Protein AF-A8T0Q7-F1 (afdb_monomer_lite)

Foldseek 3Di:
DDDPDPPDPPPPPDDDPCPDDDLVVLVDDLDQPDPDDDPDPVVVVVCVVVRVVSVVVNVVSVVVNCVVVVVPDPDDPPPD

pLDDT: mean 76.32, std 16.94, range [38.62, 96.94]

Secondary structure (DSSP, 8-state):
------------------SS--GGGGGS----S-SS--SSHHHHHHHHHHHHHHHHHHHHHHHHHHHHHT-TTS------

Radius of gyration: 24.52 Å; chains: 1; bounding box: 33×68×72 Å

Structure (mmCIF, N/CA/C/O backbone):
data_AF-A8T0Q7-F1
#
_entry.id   AF-A8T0Q7-F1
#
loop_
_atom_site.group_PDB
_atom_site.id
_atom_site.type_symbol
_atom_site.label_atom_id
_atom_site.label_alt_id
_atom_site.label_comp_id
_atom_site.label_asym_id
_atom_site.label_entity_id
_atom_site.label_seq_id
_atom_site.pdbx_PDB_ins_code
_atom_site.Cartn_x
_atom_site.Cartn_y
_atom_site.Cartn_z
_atom_site.occupancy
_atom_site.B_iso_or_equiv
_atom_site.auth_seq_id
_atom_site.auth_comp_id
_atom_site.auth_asym_id
_atom_site.auth_atom_id
_atom_site.pdbx_PDB_model_num
ATOM 1 N N . MET A 1 1 ? 12.715 42.224 -53.229 1.00 43.00 1 MET A N 1
ATOM 2 C CA . MET A 1 1 ? 12.498 42.348 -51.773 1.00 43.00 1 MET A CA 1
ATOM 3 C C . MET A 1 1 ? 11.190 41.632 -51.465 1.00 43.00 1 MET A C 1
ATOM 5 O O . MET A 1 1 ? 10.144 42.141 -51.833 1.00 43.00 1 MET A O 1
ATOM 9 N N . LEU A 1 2 ? 11.260 40.409 -50.938 1.00 39.78 2 LEU A N 1
ATOM 10 C CA . LEU A 1 2 ? 10.104 39.589 -50.559 1.00 39.78 2 LEU A CA 1
ATOM 11 C C . LEU A 1 2 ? 10.438 38.984 -49.195 1.00 39.78 2 LEU A C 1
ATOM 13 O O . LEU A 1 2 ? 11.222 38.042 -49.101 1.00 39.78 2 LEU A O 1
ATOM 17 N N . LEU A 1 3 ? 9.912 39.610 -48.139 1.00 50.06 3 LEU A N 1
ATOM 18 C CA . LEU A 1 3 ? 9.904 39.033 -46.802 1.00 50.06 3 LEU A CA 1
ATOM 19 C C . LEU A 1 3 ? 9.018 37.789 -46.845 1.00 50.06 3 LEU A C 1
ATOM 21 O O . LEU A 1 3 ? 7.811 37.902 -47.033 1.00 50.06 3 LEU A O 1
ATOM 25 N N . SER A 1 4 ? 9.618 36.617 -46.671 1.00 50.91 4 SER A N 1
ATOM 26 C CA . SER A 1 4 ? 8.879 35.382 -46.408 1.00 50.91 4 SER A CA 1
ATOM 27 C C . SER A 1 4 ? 9.071 35.072 -44.930 1.00 50.91 4 SER A C 1
ATOM 29 O O . SER A 1 4 ? 10.046 34.440 -44.537 1.00 50.91 4 SER A O 1
ATOM 31 N N . GLY A 1 5 ? 8.205 35.654 -44.100 1.00 54.31 5 GLY A N 1
ATOM 32 C CA . GLY A 1 5 ? 8.151 35.354 -42.676 1.00 54.31 5 GLY A CA 1
ATOM 33 C C . GLY A 1 5 ? 7.551 33.968 -42.464 1.00 54.31 5 GLY A C 1
ATOM 34 O O . GLY A 1 5 ? 6.446 33.700 -42.928 1.00 54.31 5 GLY A O 1
ATOM 35 N N . CYS A 1 6 ? 8.257 33.096 -41.746 1.00 57.06 6 CYS A N 1
ATOM 36 C CA . CYS A 1 6 ? 7.643 31.915 -41.151 1.00 57.06 6 CYS A CA 1
ATOM 37 C C . CYS A 1 6 ? 6.821 32.376 -39.942 1.00 57.06 6 CYS A C 1
ATOM 39 O O . CYS A 1 6 ? 7.337 32.458 -38.831 1.00 57.06 6 CYS A O 1
ATOM 41 N N . THR A 1 7 ? 5.555 32.725 -40.155 1.00 61.97 7 THR A N 1
ATOM 42 C CA . THR A 1 7 ? 4.589 32.927 -39.069 1.00 61.97 7 THR A CA 1
ATOM 43 C C . THR A 1 7 ? 3.720 31.686 -38.939 1.00 61.97 7 THR A C 1
ATOM 45 O O . THR A 1 7 ? 2.570 31.675 -39.364 1.00 61.97 7 THR A O 1
ATOM 48 N N . THR A 1 8 ? 4.278 30.637 -38.347 1.00 60.50 8 THR A N 1
ATOM 49 C CA . THR A 1 8 ? 3.484 29.532 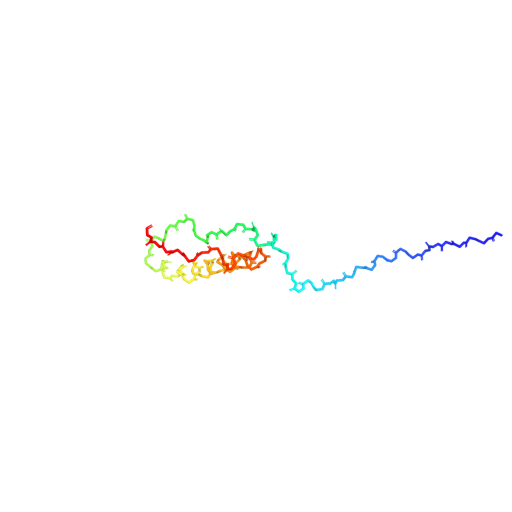-37.801 1.00 60.50 8 THR A CA 1
ATOM 50 C C . THR A 1 8 ? 4.171 29.051 -36.534 1.00 60.50 8 THR A C 1
ATOM 52 O O . THR A 1 8 ? 4.936 28.094 -36.525 1.00 60.50 8 THR A O 1
ATOM 55 N N . THR A 1 9 ? 3.934 29.778 -35.446 1.00 58.78 9 THR A N 1
ATOM 56 C CA . THR A 1 9 ? 4.232 29.328 -34.081 1.00 58.78 9 THR A CA 1
ATOM 57 C C . THR A 1 9 ? 2.946 28.817 -33.439 1.00 58.78 9 THR A C 1
ATOM 59 O O . THR A 1 9 ? 2.584 29.232 -32.341 1.00 58.78 9 THR A O 1
ATOM 62 N N . GLU A 1 10 ? 2.201 27.968 -34.146 1.00 58.25 10 GLU A N 1
ATOM 63 C CA . GLU A 1 10 ? 1.150 27.192 -33.497 1.00 58.25 10 GLU A CA 1
ATOM 64 C C . GLU A 1 10 ? 1.834 26.045 -32.757 1.00 58.25 10 GLU A C 1
ATOM 66 O O . GLU A 1 10 ? 2.310 25.080 -33.354 1.00 58.25 10 GLU A O 1
ATOM 71 N N . VAL A 1 11 ? 1.946 26.185 -31.436 1.00 57.44 11 VAL A N 1
ATOM 72 C CA . VAL A 1 11 ? 2.312 25.072 -30.561 1.00 57.44 11 VAL A CA 1
ATOM 73 C C . VAL A 1 11 ? 1.082 24.177 -30.469 1.00 57.44 11 VAL A C 1
ATOM 75 O O . VAL A 1 11 ? 0.202 24.390 -29.638 1.00 57.44 11 VAL A O 1
ATOM 78 N N . VAL A 1 12 ? 0.995 23.199 -31.366 1.00 57.53 12 VAL A N 1
ATOM 79 C CA . VAL A 1 12 ? 0.009 22.125 -31.264 1.00 57.53 12 VAL A CA 1
ATOM 80 C C . VAL A 1 12 ? 0.470 21.211 -30.135 1.00 57.53 12 VAL A C 1
ATOM 82 O O . VAL A 1 12 ? 1.453 20.484 -30.267 1.00 57.53 12 VAL A O 1
ATOM 85 N N . THR A 1 13 ? -0.200 21.277 -28.987 1.00 61.09 13 THR A N 1
ATOM 86 C CA . THR A 1 13 ? -0.021 20.288 -27.923 1.00 61.09 13 THR A CA 1
ATOM 87 C C . THR A 1 13 ? -0.706 19.001 -28.362 1.00 61.09 13 THR A C 1
ATOM 89 O O . THR A 1 13 ? -1.927 18.875 -28.265 1.00 61.09 13 THR A O 1
ATOM 92 N N . GLU A 1 14 ? 0.068 18.062 -28.895 1.00 57.22 14 GLU A N 1
ATOM 93 C CA . GLU A 1 14 ? -0.416 16.718 -29.192 1.00 57.22 14 GLU A CA 1
ATOM 94 C C . GLU A 1 14 ? -0.545 15.933 -27.879 1.00 57.22 14 GLU A C 1
ATOM 96 O O . GLU A 1 14 ? 0.439 15.650 -27.191 1.00 57.22 14 GLU A O 1
ATOM 101 N N . TYR A 1 15 ? -1.783 15.625 -27.492 1.00 56.31 15 TYR A N 1
ATOM 102 C CA . TYR A 1 15 ? -2.060 14.739 -26.369 1.00 56.31 15 TYR A CA 1
ATOM 103 C C . TYR A 1 15 ? -1.919 13.300 -26.859 1.00 56.31 15 TYR A C 1
ATOM 105 O O . TYR A 1 15 ? -2.813 12.766 -27.509 1.00 56.31 15 TYR A O 1
ATOM 113 N N . HIS A 1 16 ? -0.785 12.669 -26.565 1.00 56.41 16 HIS A N 1
ATOM 114 C CA . HIS A 1 16 ? -0.674 11.222 -26.691 1.00 56.41 16 HIS A CA 1
ATOM 115 C C . HIS A 1 16 ? -1.233 10.570 -25.430 1.00 56.41 16 HIS A C 1
ATOM 117 O O . HIS A 1 16 ? -0.686 10.760 -24.339 1.00 56.41 16 HIS A O 1
ATOM 123 N N . ASP A 1 17 ? -2.278 9.761 -25.586 1.00 56.81 17 ASP A N 1
ATOM 124 C CA . ASP A 1 17 ? -2.700 8.827 -24.548 1.00 56.81 17 ASP A CA 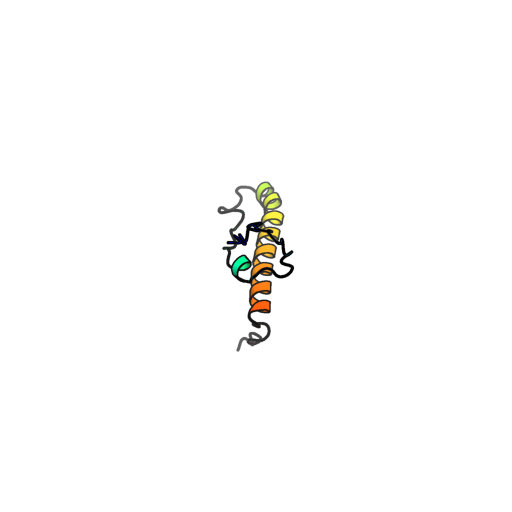1
ATOM 125 C C . ASP A 1 17 ? -1.538 7.864 -24.273 1.00 56.81 17 ASP A C 1
ATOM 127 O O . ASP A 1 17 ? -1.234 6.963 -25.061 1.00 56.81 17 ASP A O 1
ATOM 131 N N . ARG A 1 18 ? -0.822 8.077 -23.162 1.00 55.09 18 ARG A N 1
ATOM 132 C CA . ARG A 1 18 ? 0.208 7.142 -22.701 1.00 55.09 18 ARG A CA 1
ATOM 133 C C . ARG A 1 18 ? -0.483 5.879 -22.200 1.00 55.09 18 ARG A C 1
ATOM 135 O O . ARG A 1 18 ? -0.779 5.760 -21.018 1.00 55.09 18 ARG A O 1
ATOM 142 N N . LEU A 1 19 ? -0.697 4.925 -23.106 1.00 61.53 19 LEU A N 1
ATOM 143 C CA . LEU A 1 19 ? -1.197 3.588 -22.767 1.00 61.53 19 LEU A CA 1
ATOM 144 C C . LEU A 1 19 ? -0.232 2.810 -21.853 1.00 61.53 19 LEU A C 1
ATOM 146 O O . LEU A 1 19 ? -0.645 1.870 -21.185 1.00 61.53 19 LEU A O 1
ATOM 150 N N . VAL A 1 20 ? 1.047 3.198 -21.828 1.00 65.12 20 VAL A N 1
ATOM 151 C CA . VAL A 1 20 ? 2.093 2.575 -21.011 1.00 65.12 20 VAL A CA 1
ATOM 152 C C . VAL A 1 20 ? 2.624 3.609 -20.025 1.00 65.12 20 VAL A C 1
ATOM 154 O O . 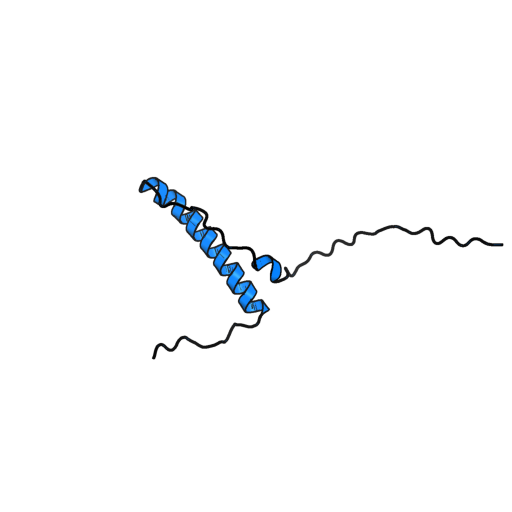VAL A 1 20 ? 3.277 4.587 -20.409 1.00 65.12 20 VAL A O 1
ATOM 157 N N . LEU A 1 21 ? 2.327 3.401 -18.744 1.00 72.81 21 LEU A N 1
ATOM 158 C CA . LEU A 1 21 ? 2.913 4.182 -17.662 1.00 72.81 21 LEU A CA 1
ATOM 159 C C . LEU A 1 21 ? 4.403 3.823 -17.547 1.00 72.81 21 LEU A C 1
ATOM 161 O O . LEU A 1 21 ? 4.745 2.640 -17.535 1.00 72.81 21 LEU A O 1
ATOM 165 N N . PRO A 1 22 ? 5.316 4.809 -17.480 1.00 79.25 22 PRO A N 1
ATOM 166 C CA . PRO A 1 22 ? 6.718 4.505 -17.247 1.00 79.25 22 PRO A CA 1
ATOM 167 C C . PRO A 1 22 ? 6.897 3.930 -15.831 1.00 79.25 22 PRO A C 1
ATOM 169 O O . PRO A 1 22 ? 6.206 4.369 -14.909 1.00 79.25 22 PRO A O 1
ATOM 172 N N . PRO A 1 23 ? 7.875 3.032 -15.613 1.00 81.56 23 PRO A N 1
ATOM 173 C CA . PRO A 1 23 ? 8.089 2.358 -14.326 1.00 81.56 23 PRO A CA 1
ATOM 174 C C . PRO A 1 23 ? 8.341 3.339 -13.175 1.00 81.56 23 PRO A C 1
ATOM 176 O O . PRO A 1 23 ? 8.006 3.064 -12.031 1.00 81.56 23 PRO A O 1
ATOM 179 N N . ALA A 1 24 ? 8.876 4.527 -13.481 1.00 82.06 24 ALA A N 1
ATOM 180 C CA . ALA A 1 24 ? 9.103 5.592 -12.511 1.00 82.06 24 ALA A CA 1
ATOM 181 C C . ALA A 1 24 ? 7.826 6.033 -11.770 1.00 82.06 24 ALA A C 1
ATOM 183 O O . ALA A 1 24 ? 7.926 6.536 -10.655 1.00 82.06 24 ALA A O 1
ATOM 184 N N . VAL A 1 25 ? 6.640 5.825 -12.356 1.00 81.88 25 VAL A N 1
ATOM 185 C CA . VAL A 1 25 ? 5.348 6.106 -11.706 1.00 81.88 25 VAL A CA 1
ATOM 186 C C . VAL A 1 25 ? 5.111 5.182 -10.510 1.00 81.88 25 VAL A C 1
ATOM 188 O O . VAL A 1 25 ? 4.498 5.604 -9.537 1.00 81.88 25 VAL A O 1
ATOM 191 N N . TYR A 1 26 ? 5.642 3.959 -10.544 1.00 82.38 26 TYR A N 1
ATOM 192 C CA . TYR A 1 26 ? 5.506 2.963 -9.478 1.00 82.38 26 TYR A CA 1
ATOM 193 C C . TYR A 1 26 ? 6.609 3.058 -8.411 1.00 82.38 26 TYR A C 1
ATOM 195 O O . TYR A 1 26 ? 6.570 2.338 -7.422 1.00 82.38 26 TYR A O 1
ATOM 203 N N . LEU A 1 27 ? 7.590 3.960 -8.570 1.00 76.31 27 LEU A N 1
ATOM 204 C CA . LEU A 1 27 ? 8.627 4.215 -7.556 1.00 76.31 27 LEU A CA 1
ATOM 205 C C . LEU A 1 27 ? 8.127 5.084 -6.388 1.00 76.31 27 LEU A C 1
ATOM 207 O O . LEU A 1 27 ? 8.895 5.413 -5.481 1.00 76.31 27 LEU A O 1
ATOM 211 N N . THR A 1 28 ? 6.858 5.495 -6.401 1.00 71.31 28 THR A N 1
ATOM 212 C CA . THR A 1 28 ? 6.236 6.192 -5.274 1.00 71.31 28 THR A CA 1
ATOM 213 C C . THR A 1 28 ? 6.157 5.277 -4.057 1.00 71.31 28 THR A C 1
ATOM 215 O O . THR A 1 28 ? 5.820 4.105 -4.176 1.00 71.31 28 THR A O 1
ATOM 218 N N . SER A 1 29 ? 6.436 5.802 -2.862 1.00 76.62 29 SER A N 1
ATOM 219 C CA . SER A 1 29 ? 6.359 5.005 -1.634 1.00 76.62 29 SER A CA 1
ATOM 220 C C . SER A 1 29 ? 4.937 4.497 -1.386 1.00 76.62 29 SER A C 1
ATOM 222 O O . SER A 1 29 ? 4.007 5.307 -1.336 1.00 76.62 29 SER A O 1
ATOM 224 N N . CYS A 1 30 ? 4.784 3.205 -1.105 1.00 84.38 30 CYS A N 1
ATOM 225 C CA . CYS A 1 30 ? 3.553 2.677 -0.536 1.00 84.38 30 CYS A CA 1
ATOM 226 C C . CYS A 1 30 ? 3.359 3.231 0.877 1.00 84.38 30 CYS A C 1
ATOM 228 O O . CYS A 1 30 ? 4.096 2.876 1.798 1.00 84.38 30 CYS A O 1
ATOM 230 N N . GLN A 1 31 ? 2.387 4.123 1.049 1.00 83.88 31 GLN A N 1
ATOM 231 C CA . GLN A 1 31 ? 2.071 4.686 2.356 1.00 83.88 31 GLN A CA 1
ATOM 232 C C . GLN A 1 31 ? 1.011 3.819 3.044 1.00 83.88 31 GLN A C 1
ATOM 234 O O . GLN A 1 31 ? -0.041 3.570 2.450 1.00 83.88 31 GLN A O 1
ATOM 239 N N . PRO A 1 32 ? 1.256 3.347 4.279 1.00 84.69 32 PRO A N 1
ATOM 240 C CA . PRO A 1 32 ? 0.229 2.648 5.030 1.00 84.69 32 PRO A CA 1
ATOM 241 C C . PRO A 1 32 ? -0.932 3.616 5.325 1.00 84.69 32 PRO A C 1
ATOM 243 O O . PRO A 1 32 ? -0.685 4.755 5.727 1.00 84.69 32 PRO A O 1
ATOM 246 N N . PRO A 1 33 ? -2.196 3.183 5.175 1.00 90.88 33 PRO A N 1
ATOM 247 C CA . PRO A 1 33 ? -3.353 4.055 5.390 1.00 90.88 33 PRO A CA 1
ATOM 248 C C . PRO A 1 33 ? -3.532 4.450 6.863 1.00 90.88 33 PRO A C 1
ATOM 250 O O . PRO A 1 33 ? -4.153 5.465 7.166 1.00 90.88 33 PRO A O 1
ATOM 253 N N . PHE A 1 34 ? -2.963 3.667 7.785 1.00 91.69 34 PHE A N 1
ATOM 254 C CA . PHE A 1 34 ? -3.008 3.911 9.222 1.00 91.69 34 PHE A CA 1
ATOM 255 C C . PHE A 1 34 ? -1.601 3.803 9.809 1.00 91.69 34 PHE A C 1
ATOM 257 O O . PHE A 1 34 ? -0.896 2.823 9.578 1.00 91.69 34 PHE A O 1
ATOM 264 N N . THR A 1 35 ? -1.202 4.798 10.599 1.00 90.75 35 THR A N 1
ATOM 265 C CA . THR A 1 35 ? 0.111 4.852 11.267 1.00 90.75 35 THR A CA 1
ATOM 266 C C . THR A 1 35 ? 0.089 4.289 12.688 1.00 90.75 35 THR A C 1
ATOM 268 O O . THR A 1 35 ? 1.141 4.097 13.293 1.00 90.75 35 THR A O 1
ATOM 271 N N . ALA A 1 36 ? -1.102 4.017 13.224 1.00 92.69 36 ALA A N 1
ATOM 272 C CA . ALA A 1 36 ? -1.317 3.529 14.578 1.00 92.69 36 ALA A CA 1
ATOM 273 C C . ALA A 1 36 ? -2.335 2.376 14.595 1.00 92.69 36 ALA A C 1
ATOM 275 O O . ALA A 1 36 ? -3.250 2.356 13.759 1.00 92.69 36 ALA A O 1
ATOM 276 N N . PRO A 1 37 ? -2.207 1.433 15.546 1.00 92.25 37 PRO A N 1
ATOM 277 C CA . PRO A 1 37 ? -3.158 0.338 15.702 1.00 92.25 37 PRO A CA 1
ATOM 278 C C . PRO A 1 37 ? -4.556 0.856 16.089 1.00 92.25 37 PRO A C 1
ATOM 280 O O . PRO A 1 37 ? -4.663 1.921 16.701 1.00 92.25 37 PRO A O 1
ATOM 283 N N . PRO A 1 38 ? -5.630 0.120 15.749 1.00 94.44 38 PRO A N 1
ATOM 284 C CA . PRO A 1 38 ? -6.979 0.458 16.191 1.00 94.44 38 PRO A CA 1
ATOM 285 C C . PRO A 1 38 ? -7.099 0.343 17.717 1.00 94.44 38 PRO A C 1
ATOM 287 O O . PRO A 1 38 ? -6.520 -0.555 18.334 1.00 94.44 38 PRO A O 1
ATOM 290 N N . HIS A 1 39 ? -7.877 1.233 18.326 1.00 95.31 39 HIS A N 1
ATOM 291 C CA . HIS A 1 39 ? -8.138 1.235 19.767 1.00 95.31 39 HIS A CA 1
ATOM 292 C C . HIS A 1 39 ? -9.298 0.314 20.154 1.00 95.31 39 HIS A C 1
ATOM 294 O O . HIS A 1 39 ? -9.400 -0.100 21.309 1.00 95.31 39 HIS A O 1
ATOM 300 N N . THR A 1 40 ? -10.180 -0.002 19.204 1.00 96.44 40 THR A N 1
ATOM 301 C CA . THR A 1 40 ? -11.353 -0.854 19.431 1.00 96.44 40 THR A CA 1
ATOM 302 C C . THR A 1 40 ? -11.500 -1.917 18.350 1.00 96.44 40 THR A C 1
ATOM 304 O O . THR A 1 40 ? -10.990 -1.779 17.240 1.00 96.44 40 THR A O 1
ATOM 307 N N . TYR A 1 41 ? -12.242 -2.981 18.662 1.00 94.62 41 TYR A N 1
ATOM 308 C CA . TYR A 1 41 ? -12.557 -4.019 17.681 1.00 94.62 41 TYR A CA 1
ATOM 309 C C . TYR A 1 41 ? -13.409 -3.483 16.519 1.00 94.62 41 TYR A C 1
ATOM 311 O O . TYR A 1 41 ?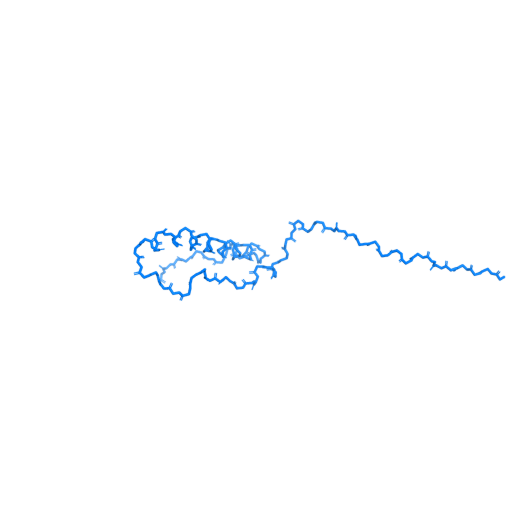 -13.147 -3.827 15.374 1.00 94.62 41 TYR A O 1
ATOM 319 N N . GLY A 1 42 ? -14.388 -2.610 16.792 1.00 96.50 42 GLY A N 1
ATOM 320 C CA . GLY A 1 42 ? -15.224 -2.013 15.741 1.00 96.50 42 GLY A CA 1
ATOM 321 C C . GLY A 1 42 ? -14.396 -1.203 14.745 1.00 96.50 42 GLY A C 1
ATOM 322 O O . GLY A 1 42 ? -14.509 -1.395 13.541 1.00 96.50 42 GLY A O 1
ATOM 323 N N . GLU A 1 43 ? -13.470 -0.395 15.257 1.00 95.56 43 GLU A N 1
ATOM 324 C CA . GLU A 1 43 ? -12.517 0.338 14.428 1.00 95.56 43 GLU A CA 1
ATOM 325 C C . GLU A 1 43 ? -11.596 -0.598 13.629 1.00 95.56 43 GLU A C 1
ATOM 327 O O . GLU A 1 43 ? -11.300 -0.323 12.471 1.00 95.56 43 GLU A O 1
ATOM 332 N N . ALA A 1 44 ? -11.156 -1.721 14.206 1.00 94.75 44 ALA A N 1
ATOM 333 C CA . ALA A 1 44 ? -10.367 -2.709 13.472 1.00 94.75 44 ALA A CA 1
ATOM 334 C C . ALA A 1 44 ? -11.144 -3.288 12.278 1.00 94.75 44 ALA A C 1
ATOM 336 O O . ALA A 1 44 ? -10.596 -3.356 11.182 1.00 94.75 44 ALA A O 1
ATOM 337 N N . VAL A 1 45 ? -12.420 -3.641 12.474 1.00 96.94 45 VAL A N 1
ATOM 338 C CA . VAL A 1 45 ? -13.291 -4.181 11.414 1.00 96.94 45 VAL A CA 1
ATOM 339 C C . VAL A 1 45 ? -13.493 -3.171 10.282 1.00 96.94 45 VAL A C 1
ATOM 341 O O . VAL A 1 45 ? -13.482 -3.554 9.116 1.00 96.94 45 VAL A O 1
ATOM 344 N N . GLU A 1 46 ? -13.638 -1.884 10.600 1.00 96.00 46 GLU A N 1
ATOM 345 C CA . GLU A 1 46 ? -13.778 -0.828 9.589 1.00 96.00 46 GLU A CA 1
ATOM 346 C C . GLU A 1 46 ? -12.473 -0.560 8.822 1.00 96.00 46 GLU A C 1
ATOM 348 O O . GLU A 1 46 ? -12.498 -0.264 7.626 1.00 96.00 46 GLU A O 1
ATOM 353 N N . ARG A 1 47 ? -11.320 -0.679 9.492 1.00 95.19 47 ARG A N 1
ATOM 354 C CA . ARG A 1 47 ? -9.997 -0.416 8.902 1.00 95.19 47 ARG A CA 1
ATOM 355 C C . ARG A 1 47 ? -9.452 -1.574 8.068 1.00 95.19 47 ARG A C 1
ATOM 357 O O . ARG A 1 47 ? -8.662 -1.327 7.158 1.00 95.19 47 ARG A O 1
ATOM 364 N N . ASP A 1 48 ? -9.849 -2.807 8.368 1.00 93.62 48 ASP A N 1
ATOM 365 C CA . ASP A 1 48 ? -9.349 -4.022 7.713 1.00 93.62 48 ASP A CA 1
ATOM 366 C C . ASP A 1 48 ? -9.472 -4.003 6.172 1.00 93.62 48 ASP A C 1
ATOM 368 O O . ASP A 1 48 ? -8.454 -4.179 5.495 1.00 93.62 48 ASP A O 1
ATOM 372 N N . PRO A 1 49 ? -10.641 -3.692 5.568 1.00 95.50 49 PRO A N 1
ATOM 373 C CA . PRO A 1 49 ? -10.754 -3.641 4.108 1.00 95.50 49 PRO A CA 1
ATOM 374 C C . PRO A 1 49 ? -9.886 -2.542 3.477 1.00 95.50 49 PRO A C 1
ATOM 376 O O . PRO A 1 49 ? -9.300 -2.762 2.419 1.00 95.50 49 PRO A O 1
ATOM 379 N N . ILE A 1 50 ? -9.753 -1.388 4.140 1.00 95.06 50 ILE A N 1
ATOM 380 C CA . ILE A 1 50 ? -8.935 -0.259 3.666 1.00 95.06 50 ILE A CA 1
ATOM 381 C C . ILE A 1 50 ? -7.454 -0.642 3.677 1.00 95.06 50 ILE A C 1
ATOM 383 O O . ILE A 1 50 ? -6.711 -0.350 2.739 1.00 95.06 50 ILE A O 1
ATOM 387 N N . TRP A 1 51 ? -7.016 -1.312 4.745 1.00 92.25 51 TRP A N 1
ATOM 388 C CA . TRP A 1 51 ? -5.650 -1.803 4.852 1.00 92.25 51 TRP A CA 1
ATOM 389 C C . TRP A 1 51 ? -5.342 -2.837 3.764 1.00 92.25 51 TRP A C 1
ATOM 391 O O . TRP A 1 51 ? -4.310 -2.729 3.099 1.00 92.25 51 TRP A O 1
ATOM 401 N N . LEU A 1 52 ? -6.252 -3.791 3.536 1.00 92.31 52 LEU A N 1
ATOM 402 C CA . LEU A 1 52 ? -6.092 -4.819 2.508 1.00 92.31 52 LEU A CA 1
ATOM 403 C C . LEU A 1 52 ? -6.010 -4.218 1.099 1.00 92.31 52 LEU A C 1
ATOM 405 O O . LEU A 1 52 ? -5.172 -4.640 0.303 1.00 92.31 52 LEU A O 1
ATOM 409 N N . GLU A 1 53 ? -6.858 -3.241 0.784 1.00 93.38 53 GLU A N 1
ATOM 410 C CA . GLU A 1 53 ? -6.841 -2.557 -0.511 1.00 93.38 53 GLU A CA 1
ATOM 411 C C . GLU A 1 53 ? -5.534 -1.783 -0.724 1.00 93.38 53 GLU A C 1
ATOM 413 O O . GLU A 1 53 ? -4.887 -1.934 -1.761 1.00 93.38 53 GLU A O 1
ATOM 418 N N . ALA A 1 54 ? -5.087 -1.017 0.275 1.00 91.25 54 ALA A N 1
ATOM 419 C CA . ALA A 1 54 ? -3.817 -0.298 0.202 1.00 91.25 54 ALA A CA 1
ATOM 420 C C . ALA A 1 54 ? -2.622 -1.250 0.032 1.00 91.25 54 ALA A C 1
ATOM 422 O O . ALA A 1 54 ? -1.708 -0.972 -0.748 1.00 91.25 54 ALA A O 1
ATOM 423 N N . TRP A 1 55 ? -2.643 -2.390 0.728 1.00 90.31 55 TRP A N 1
ATOM 424 C CA . TRP A 1 55 ? -1.626 -3.427 0.583 1.00 90.31 55 TRP A CA 1
ATOM 425 C C . TRP A 1 55 ? -1.618 -4.029 -0.827 1.00 90.31 55 TRP A C 1
ATOM 427 O O . TRP A 1 55 ? -0.550 -4.139 -1.427 1.00 90.31 55 TRP A O 1
ATOM 437 N N . ARG A 1 56 ? -2.792 -4.357 -1.387 1.00 91.69 56 ARG A N 1
ATOM 438 C CA . ARG A 1 56 ? -2.915 -4.876 -2.761 1.00 91.69 56 ARG A CA 1
ATOM 439 C C . ARG A 1 56 ? -2.388 -3.884 -3.787 1.00 91.69 56 ARG A C 1
ATOM 441 O O . ARG A 1 56 ? -1.536 -4.247 -4.585 1.00 91.69 56 ARG A O 1
ATOM 448 N N . ASN A 1 57 ? -2.806 -2.623 -3.694 1.00 89.69 57 ASN A N 1
ATOM 449 C CA . ASN A 1 57 ? -2.336 -1.571 -4.594 1.00 89.69 57 ASN A CA 1
ATOM 450 C C . ASN A 1 57 ? -0.811 -1.422 -4.541 1.00 89.69 57 ASN A C 1
ATOM 452 O O . ASN A 1 57 ? -0.178 -1.218 -5.570 1.00 89.69 57 ASN A O 1
ATOM 456 N N . CYS A 1 58 ? -0.211 -1.537 -3.353 1.00 90.25 58 CYS A N 1
ATOM 457 C CA . CYS A 1 58 ? 1.242 -1.532 -3.216 1.00 90.25 58 CYS A CA 1
ATOM 458 C C . CYS A 1 58 ? 1.901 -2.752 -3.875 1.00 90.25 58 CYS A C 1
ATOM 460 O O . CYS A 1 58 ? 2.891 -2.608 -4.591 1.00 90.25 58 CYS A O 1
ATOM 462 N N . ALA A 1 59 ? 1.363 -3.950 -3.637 1.00 89.62 59 ALA A N 1
ATOM 463 C CA . ALA A 1 59 ? 1.877 -5.177 -4.234 1.00 89.62 59 ALA A CA 1
ATOM 464 C C . ALA A 1 59 ? 1.825 -5.115 -5.770 1.00 89.62 59 ALA A C 1
ATOM 466 O O . ALA A 1 59 ? 2.822 -5.411 -6.421 1.00 89.62 59 ALA A O 1
ATOM 467 N N . ASP A 1 60 ? 0.728 -4.616 -6.342 1.00 89.25 60 ASP A N 1
ATOM 468 C CA . ASP A 1 60 ? 0.569 -4.469 -7.792 1.00 89.25 60 ASP A CA 1
ATOM 469 C C . ASP A 1 60 ? 1.619 -3.523 -8.401 1.00 89.25 60 ASP A C 1
ATOM 471 O O . ASP A 1 60 ? 2.122 -3.765 -9.496 1.00 89.25 60 ASP A O 1
ATOM 475 N N . GLN A 1 61 ? 2.010 -2.454 -7.696 1.00 88.12 61 GLN A N 1
ATOM 476 C CA . GLN A 1 61 ? 3.105 -1.577 -8.142 1.00 88.12 61 GLN A CA 1
ATOM 477 C C . GLN A 1 61 ? 4.438 -2.327 -8.219 1.00 88.12 61 GLN A C 1
ATOM 479 O O . GLN A 1 61 ? 5.212 -2.119 -9.156 1.00 88.12 61 GLN A O 1
ATOM 484 N N . ILE A 1 62 ? 4.704 -3.203 -7.248 1.00 86.75 62 ILE A N 1
ATOM 485 C CA . ILE A 1 62 ? 5.914 -4.027 -7.221 1.00 86.75 62 ILE A CA 1
ATOM 486 C C . ILE A 1 62 ? 5.899 -5.023 -8.382 1.00 86.75 62 ILE A C 1
ATOM 488 O O . ILE A 1 62 ? 6.918 -5.156 -9.056 1.00 86.75 62 ILE A O 1
ATOM 492 N N . GLU A 1 63 ? 4.767 -5.669 -8.659 1.00 87.62 63 GLU A N 1
ATOM 493 C CA . GLU A 1 63 ? 4.647 -6.584 -9.801 1.00 87.62 63 GLU A CA 1
ATOM 494 C C . GLU A 1 63 ? 4.847 -5.854 -11.137 1.00 87.62 63 GLU A C 1
ATOM 496 O O . GLU A 1 63 ? 5.682 -6.275 -11.931 1.00 87.62 63 GLU A O 1
ATOM 501 N N . HIS A 1 64 ? 4.243 -4.677 -11.345 1.00 85.62 64 HIS A N 1
ATOM 502 C CA . HIS A 1 64 ? 4.499 -3.886 -12.559 1.00 85.62 64 HIS A CA 1
ATOM 503 C C . HIS A 1 64 ? 5.983 -3.521 -12.745 1.00 85.62 64 HIS A C 1
ATOM 505 O O . HIS A 1 64 ? 6.484 -3.477 -13.872 1.00 85.62 64 HIS A O 1
ATOM 511 N N . LEU A 1 65 ? 6.706 -3.244 -11.653 1.00 85.38 65 LEU A N 1
ATOM 512 C CA . LEU A 1 65 ? 8.151 -3.008 -11.707 1.00 85.38 65 LEU A CA 1
ATOM 513 C C . LEU A 1 65 ? 8.918 -4.290 -12.049 1.00 85.38 65 LEU A C 1
ATOM 515 O O . LEU A 1 65 ? 9.872 -4.237 -12.830 1.00 85.38 65 LEU A O 1
ATOM 519 N N . ARG A 1 66 ? 8.523 -5.431 -11.476 1.00 85.50 66 ARG A N 1
ATOM 520 C CA . ARG A 1 66 ? 9.137 -6.736 -11.751 1.00 85.50 66 ARG A CA 1
ATOM 521 C C . ARG A 1 66 ? 8.979 -7.119 -13.219 1.00 85.50 66 ARG A C 1
ATOM 523 O O . ARG A 1 66 ? 9.996 -7.435 -13.840 1.00 85.50 66 ARG A O 1
ATOM 530 N N . ASP A 1 67 ? 7.776 -6.975 -13.766 1.00 84.19 67 ASP A N 1
ATOM 531 C CA . ASP A 1 67 ? 7.464 -7.212 -15.177 1.00 84.19 67 ASP A CA 1
ATOM 532 C C . ASP A 1 67 ? 8.307 -6.303 -16.084 1.00 84.19 67 ASP A C 1
ATOM 534 O O . ASP A 1 67 ? 8.951 -6.763 -17.028 1.00 84.19 67 ASP A O 1
ATOM 538 N N . PHE A 1 68 ? 8.368 -4.999 -15.774 1.00 84.31 68 PHE A N 1
ATOM 539 C CA . PHE A 1 68 ? 9.111 -4.027 -16.583 1.00 84.31 68 PHE A CA 1
ATOM 540 C C . PHE A 1 68 ? 10.612 -4.344 -16.659 1.00 84.31 68 PHE A C 1
ATOM 542 O O . PHE A 1 68 ? 11.226 -4.209 -17.719 1.00 84.31 68 PHE A O 1
ATOM 549 N N . TYR A 1 69 ? 11.219 -4.744 -15.539 1.00 84.50 69 TYR A N 1
ATOM 550 C CA . TYR A 1 69 ? 12.647 -5.065 -15.471 1.00 84.50 69 TYR A CA 1
ATOM 551 C C . TYR A 1 69 ? 12.963 -6.543 -15.765 1.00 84.50 69 TYR A C 1
ATOM 553 O O . TYR A 1 69 ? 14.138 -6.915 -15.767 1.00 84.50 69 TYR A O 1
ATOM 561 N N . GLY A 1 70 ? 11.955 -7.379 -16.034 1.00 82.06 70 GLY A N 1
ATOM 562 C CA . GLY A 1 70 ? 12.133 -8.795 -16.359 1.00 82.06 70 GLY A CA 1
ATOM 563 C C . GLY A 1 70 ? 12.608 -9.654 -15.180 1.00 82.06 70 GLY A C 1
ATOM 564 O O . GLY A 1 70 ? 13.406 -10.573 -15.370 1.00 82.06 70 GLY A O 1
ATOM 565 N N . TYR A 1 71 ? 12.146 -9.368 -13.957 1.00 75.81 71 TYR A N 1
ATOM 566 C CA . TYR A 1 71 ? 12.492 -10.125 -12.739 1.00 75.81 71 TYR A CA 1
ATOM 567 C C . TYR A 1 71 ? 11.701 -11.437 -12.554 1.00 75.81 71 TYR A C 1
ATOM 569 O O . TYR A 1 71 ? 11.836 -12.089 -11.510 1.00 75.81 71 TYR A O 1
ATOM 577 N N . ASP A 1 72 ? 10.919 -11.861 -13.548 1.00 65.62 72 ASP A N 1
ATOM 578 C CA . ASP A 1 72 ? 10.004 -13.015 -13.478 1.00 65.62 72 ASP A CA 1
ATOM 579 C C . ASP A 1 72 ? 10.665 -14.388 -13.294 1.00 65.62 72 ASP A C 1
ATOM 581 O O . ASP A 1 72 ? 9.982 -15.404 -13.181 1.00 65.62 72 ASP A O 1
ATOM 585 N N . SER A 1 73 ? 11.992 -14.473 -13.191 1.00 57.56 73 SER A N 1
ATOM 586 C CA . SER A 1 73 ? 12.661 -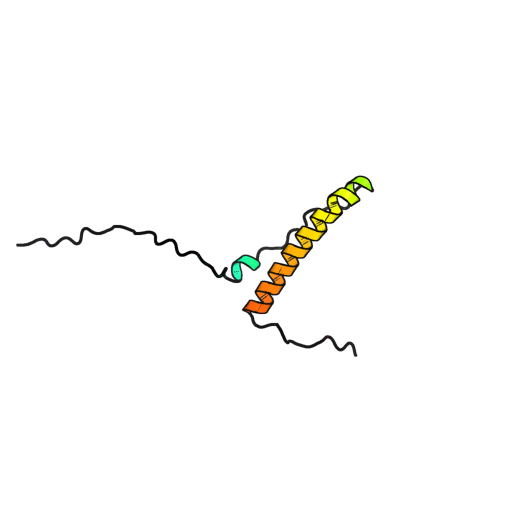15.766 -13.026 1.00 57.56 73 SER A CA 1
ATOM 587 C C . SER A 1 73 ? 14.023 -15.708 -12.329 1.00 57.56 73 SER A C 1
ATOM 589 O O . SER A 1 73 ? 14.972 -16.351 -12.777 1.00 57.56 73 SER A O 1
ATOM 591 N N . ALA A 1 74 ? 14.151 -14.986 -11.214 1.00 53.47 74 ALA A N 1
ATOM 592 C CA . ALA A 1 74 ? 15.308 -15.129 -10.322 1.00 53.47 74 ALA A CA 1
ATOM 593 C C . ALA A 1 74 ? 14.964 -16.016 -9.108 1.00 53.47 74 ALA A C 1
ATOM 595 O O . ALA A 1 74 ? 14.793 -15.531 -7.996 1.00 53.47 74 ALA A O 1
ATOM 596 N N . LEU A 1 75 ? 14.918 -17.326 -9.381 1.00 54.75 75 LEU A N 1
ATOM 597 C CA . LEU A 1 75 ? 14.954 -18.478 -8.466 1.00 54.75 75 LEU A CA 1
ATOM 598 C C . LEU A 1 75 ? 13.715 -18.737 -7.576 1.00 54.75 75 LEU A C 1
ATOM 600 O O . LEU A 1 75 ? 13.357 -17.905 -6.745 1.00 54.75 75 LEU A O 1
ATOM 604 N N . PRO A 1 76 ? 13.108 -19.945 -7.635 1.00 51.59 76 PRO A N 1
ATOM 605 C CA . PRO A 1 76 ? 12.284 -20.410 -6.526 1.00 51.59 76 PRO A CA 1
ATOM 606 C C . PRO A 1 76 ? 13.156 -20.447 -5.265 1.00 51.59 76 PRO A C 1
ATOM 608 O O . PRO A 1 76 ? 14.262 -20.987 -5.293 1.00 51.59 76 PRO A O 1
ATOM 611 N N . ASN A 1 77 ? 12.657 -19.891 -4.158 1.00 57.84 77 ASN A N 1
ATOM 612 C CA . ASN A 1 77 ? 13.235 -20.084 -2.829 1.00 57.84 77 ASN A CA 1
ATOM 613 C C . ASN A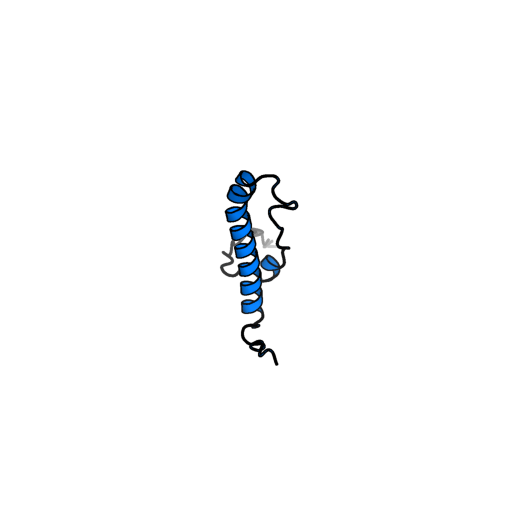 1 77 ? 13.179 -21.581 -2.477 1.00 57.84 77 ASN A C 1
ATOM 615 O O . ASN A 1 77 ? 12.263 -22.047 -1.801 1.00 57.84 77 ASN A O 1
ATOM 619 N N . THR A 1 78 ? 14.147 -22.368 -2.945 1.00 54.44 78 THR A N 1
ATOM 620 C CA . THR A 1 78 ? 14.393 -23.704 -2.413 1.00 54.44 78 THR A CA 1
ATOM 621 C C . THR A 1 78 ? 15.134 -23.515 -1.102 1.00 54.44 78 THR A C 1
ATOM 623 O O . THR A 1 78 ? 16.362 -23.478 -1.087 1.00 54.44 78 THR A O 1
ATOM 626 N N . GLY A 1 79 ? 14.371 -23.334 -0.022 1.00 57.62 79 GLY A N 1
ATOM 627 C CA . GLY A 1 79 ? 14.882 -23.350 1.343 1.00 57.62 79 GLY A CA 1
ATOM 628 C C . GLY A 1 79 ? 15.591 -24.672 1.627 1.00 57.62 79 GLY A C 1
ATOM 629 O O . GLY A 1 79 ? 14.953 -25.663 1.982 1.00 57.62 79 GLY A O 1
ATOM 630 N N . LYS A 1 80 ? 16.906 -24.676 1.430 1.00 38.62 80 LYS A N 1
ATOM 631 C CA . LYS A 1 80 ? 17.843 -25.668 1.943 1.00 38.62 80 LYS A CA 1
ATOM 632 C C . LYS A 1 80 ? 18.875 -24.954 2.792 1.00 38.62 80 LYS A C 1
ATOM 634 O O . LYS A 1 80 ? 19.332 -23.878 2.349 1.00 38.62 80 LYS A O 1
#

Sequence (80 aa):
MLLSGCTTTEVVTEYHDRLVLPPAVYLTSCQPPFTAPPHTYGEAVERDPIWLEAWRNCADQIEHLRDFYGYDSALPNTGK